Protein AF-A0A955F010-F1 (afdb_monomer_lite)

pLDDT: mean 80.24, std 11.76, range [42.44, 91.44]

Radius of gyration: 20.19 Å; chains: 1; bounding box: 44×27×57 Å

Structure (mmCIF, N/CA/C/O backbone):
data_AF-A0A955F010-F1
#
_entry.id   AF-A0A955F010-F1
#
loop_
_atom_site.group_PDB
_atom_site.id
_atom_site.type_symbol
_atom_site.label_atom_id
_atom_site.label_alt_id
_atom_site.label_comp_id
_atom_site.label_asym_id
_atom_site.label_entity_id
_atom_site.label_seq_id
_atom_site.pdbx_PDB_ins_code
_atom_site.Cartn_x
_atom_site.Cartn_y
_atom_site.Cartn_z
_atom_site.occupancy
_atom_site.B_iso_or_equiv
_atom_site.auth_seq_id
_atom_site.auth_comp_id
_atom_site.auth_asym_id
_atom_site.auth_atom_id
_atom_site.pdbx_PDB_model_num
ATOM 1 N N . MET A 1 1 ? -8.161 6.273 -12.788 1.00 47.78 1 MET A N 1
ATOM 2 C CA . MET A 1 1 ? -8.039 7.394 -13.752 1.00 47.78 1 MET A CA 1
ATOM 3 C C . MET A 1 1 ? -6.640 7.453 -14.370 1.00 47.78 1 MET A C 1
ATOM 5 O O . MET A 1 1 ? -6.545 7.450 -15.587 1.00 47.78 1 MET A O 1
ATOM 9 N N . VAL A 1 2 ? -5.574 7.370 -13.563 1.00 45.91 2 VAL A N 1
ATOM 10 C CA . VAL A 1 2 ? -4.157 7.366 -14.001 1.00 45.91 2 VAL A CA 1
ATOM 11 C C . VAL A 1 2 ? -3.827 6.274 -15.036 1.00 45.91 2 VAL A C 1
ATOM 13 O O . VAL A 1 2 ? -3.227 6.572 -16.065 1.00 45.91 2 VAL A O 1
ATOM 16 N N . LEU A 1 3 ? -4.318 5.042 -14.841 1.00 42.44 3 LEU A N 1
ATOM 17 C CA . LEU A 1 3 ? -4.087 3.927 -15.774 1.00 42.44 3 LEU A CA 1
ATOM 18 C C . LEU A 1 3 ? -4.651 4.175 -17.188 1.00 42.44 3 LEU A C 1
ATOM 20 O O . LEU A 1 3 ? -4.073 3.727 -18.172 1.00 42.44 3 LEU A O 1
ATOM 24 N N . LYS A 1 4 ? -5.775 4.903 -17.303 1.00 44.50 4 LYS A N 1
ATOM 25 C CA . LYS A 1 4 ? -6.414 5.206 -18.598 1.00 44.50 4 LYS A CA 1
ATOM 26 C C . LYS A 1 4 ? -5.638 6.267 -19.383 1.00 44.50 4 LYS A C 1
ATOM 28 O O . LYS A 1 4 ? -5.532 6.134 -20.597 1.00 44.50 4 LYS A O 1
ATOM 33 N N . CYS A 1 5 ? -5.074 7.269 -18.702 1.00 51.28 5 CYS A N 1
ATOM 34 C CA . CYS A 1 5 ? -4.210 8.268 -19.337 1.00 51.28 5 CYS A CA 1
ATOM 35 C C . CYS A 1 5 ? -2.897 7.640 -19.821 1.00 51.28 5 CYS A C 1
ATOM 37 O O . CYS A 1 5 ? -2.529 7.831 -20.971 1.00 51.28 5 CYS A O 1
ATOM 39 N N . LEU A 1 6 ? -2.263 6.785 -19.008 1.00 54.47 6 LEU A N 1
ATOM 40 C CA . LEU A 1 6 ? -1.047 6.061 -19.405 1.00 54.47 6 LEU A CA 1
ATOM 41 C C . LEU A 1 6 ? -1.266 5.133 -20.611 1.00 54.47 6 LEU A C 1
ATOM 43 O O . LEU A 1 6 ? -0.411 5.049 -21.487 1.00 54.47 6 LEU A O 1
ATOM 47 N N . LEU A 1 7 ? -2.421 4.464 -20.693 1.00 55.44 7 LEU A N 1
ATOM 48 C CA . LEU A 1 7 ? -2.789 3.633 -21.846 1.00 55.44 7 LEU A CA 1
ATOM 49 C C . LEU A 1 7 ? -3.065 4.453 -23.114 1.00 55.44 7 LEU A C 1
ATOM 51 O O . LEU A 1 7 ? -2.785 3.980 -24.217 1.00 55.44 7 LEU A O 1
ATOM 55 N N . ALA A 1 8 ? -3.618 5.659 -22.973 1.00 60.34 8 ALA A N 1
ATOM 56 C CA . ALA A 1 8 ? -3.801 6.583 -24.088 1.00 60.34 8 ALA A CA 1
ATOM 57 C C . ALA A 1 8 ? -2.445 7.113 -24.589 1.00 60.34 8 ALA A C 1
ATOM 59 O O . ALA A 1 8 ? -2.168 7.040 -25.787 1.00 60.34 8 ALA A O 1
ATOM 60 N N . ASP A 1 9 ? -1.563 7.512 -23.671 1.00 59.94 9 ASP A N 1
ATOM 61 C CA . ASP A 1 9 ? -0.212 7.984 -23.982 1.00 59.94 9 ASP A CA 1
ATOM 62 C C . ASP A 1 9 ? 0.652 6.880 -24.605 1.00 59.94 9 ASP A C 1
ATOM 64 O O . ASP A 1 9 ? 1.376 7.130 -25.564 1.00 59.94 9 ASP A O 1
ATOM 68 N N . ALA A 1 10 ? 0.537 5.631 -24.143 1.00 62.19 10 ALA A N 1
ATOM 69 C CA . ALA A 1 10 ? 1.243 4.494 -24.734 1.00 62.19 10 ALA A CA 1
ATOM 70 C C . ALA A 1 10 ? 0.780 4.193 -26.169 1.00 62.19 10 ALA A C 1
ATOM 72 O O . ALA A 1 10 ? 1.592 3.824 -27.017 1.00 62.19 10 ALA A O 1
ATOM 73 N N . LYS A 1 11 ? -0.510 4.379 -26.479 1.00 63.25 11 LYS A N 1
ATOM 74 C CA . LYS A 1 11 ? -1.022 4.240 -27.853 1.00 63.25 11 LYS A CA 1
ATOM 75 C C . LYS A 1 11 ? -0.540 5.363 -28.772 1.00 63.25 11 LYS A C 1
ATOM 77 O O . LYS A 1 11 ? -0.356 5.122 -29.960 1.00 63.25 11 LYS A O 1
ATOM 82 N N . GLN A 1 12 ? -0.338 6.563 -28.232 1.00 66.62 12 GLN A N 1
ATOM 83 C CA . GLN A 1 12 ? 0.034 7.750 -29.001 1.00 66.62 12 GLN A CA 1
ATOM 84 C C . GLN A 1 12 ? 1.557 7.918 -29.158 1.00 66.62 12 GLN A C 1
ATOM 86 O O . GLN A 1 12 ? 2.022 8.333 -30.215 1.00 66.62 12 GLN A O 1
ATOM 91 N N . PHE A 1 13 ? 2.337 7.545 -28.141 1.00 67.69 13 PHE A N 1
ATOM 92 C CA . PHE A 1 13 ? 3.786 7.771 -28.052 1.00 67.69 13 PHE A CA 1
ATOM 93 C C . PHE A 1 13 ? 4.597 6.486 -27.844 1.00 67.69 13 PHE A C 1
ATOM 95 O O . PHE A 1 13 ? 5.807 6.543 -27.643 1.00 67.69 13 PHE A O 1
ATOM 102 N N . GLY A 1 14 ? 3.975 5.307 -27.933 1.00 63.72 14 GLY A N 1
ATOM 103 C CA . GLY A 1 14 ? 4.614 4.017 -27.653 1.00 63.72 14 GLY A CA 1
ATOM 104 C C . GLY A 1 14 ? 5.827 3.670 -28.523 1.00 63.72 14 GLY A C 1
ATOM 105 O O . GLY A 1 14 ? 6.566 2.757 -28.171 1.00 63.72 14 GLY A O 1
ATOM 106 N N . ASN A 1 15 ? 6.078 4.392 -29.622 1.00 72.19 15 ASN A N 1
ATOM 107 C CA . ASN A 1 15 ? 7.291 4.268 -30.442 1.00 72.19 15 ASN A CA 1
ATOM 108 C C . ASN A 1 15 ? 8.294 5.419 -30.258 1.00 72.19 15 ASN A C 1
ATOM 110 O O . ASN A 1 15 ? 9.400 5.335 -30.788 1.00 72.19 15 ASN A O 1
ATOM 114 N N . ASP A 1 16 ? 7.955 6.451 -29.486 1.00 81.38 16 ASP A N 1
ATOM 115 C CA . ASP A 1 16 ? 8.851 7.564 -29.189 1.00 81.38 16 ASP A CA 1
ATOM 116 C C . ASP A 1 16 ? 9.910 7.136 -28.158 1.00 81.38 16 ASP A C 1
ATOM 118 O O . ASP A 1 16 ? 9.620 6.768 -27.014 1.00 81.38 16 ASP A O 1
ATOM 122 N N . THR A 1 17 ? 11.176 7.189 -28.566 1.00 78.56 17 THR A N 1
ATOM 123 C CA . THR A 1 17 ? 12.333 6.845 -27.733 1.00 78.56 17 THR A CA 1
ATOM 124 C C . THR A 1 17 ? 12.432 7.715 -26.476 1.00 78.56 17 THR A C 1
ATOM 126 O O . THR A 1 17 ? 12.849 7.220 -25.427 1.00 78.56 17 THR A O 1
ATOM 129 N N . ARG A 1 18 ? 12.025 8.991 -26.539 1.00 81.19 18 ARG A N 1
ATOM 130 C CA . ARG A 1 18 ? 12.021 9.900 -25.381 1.00 81.19 18 ARG A CA 1
ATOM 131 C C . ARG A 1 18 ? 10.964 9.485 -24.368 1.00 81.19 18 ARG A C 1
ATOM 133 O O . ARG A 1 18 ? 11.250 9.450 -23.173 1.00 81.19 18 ARG A O 1
ATOM 140 N N . TRP A 1 19 ? 9.781 9.109 -24.848 1.00 78.75 19 TRP A N 1
ATOM 141 C CA . TRP A 1 19 ? 8.700 8.612 -24.001 1.00 78.75 19 TRP A CA 1
ATOM 142 C C . TRP A 1 19 ? 9.100 7.307 -23.296 1.00 78.75 19 TRP A C 1
ATOM 144 O O . TRP A 1 19 ? 9.010 7.218 -22.072 1.00 78.75 19 TRP A O 1
ATOM 154 N N . LYS A 1 20 ? 9.676 6.337 -24.024 1.00 77.50 20 LYS A N 1
ATOM 155 C CA . LYS A 1 20 ? 10.194 5.087 -23.426 1.00 77.50 20 LYS A CA 1
ATOM 156 C C . LYS A 1 20 ? 11.269 5.344 -22.366 1.00 77.50 20 LYS A C 1
ATOM 158 O O . LYS A 1 20 ? 11.276 4.693 -21.321 1.00 77.50 20 LYS A O 1
ATOM 163 N N . ALA A 1 21 ? 12.177 6.289 -22.620 1.00 79.56 21 ALA A N 1
ATOM 164 C CA . ALA A 1 21 ? 13.215 6.663 -21.664 1.00 79.56 21 ALA A CA 1
ATOM 165 C C . ALA A 1 21 ? 12.626 7.299 -20.393 1.00 79.56 21 ALA A C 1
ATOM 167 O O . ALA A 1 21 ? 13.053 6.954 -19.291 1.00 79.56 21 ALA A O 1
ATOM 168 N N . ALA A 1 22 ? 11.620 8.167 -20.534 1.00 82.06 22 ALA A N 1
ATOM 169 C CA . ALA A 1 22 ? 10.925 8.787 -19.409 1.00 82.06 22 ALA A CA 1
ATOM 170 C C . ALA A 1 22 ? 10.181 7.753 -18.547 1.00 82.06 22 ALA A C 1
ATOM 172 O O . ALA A 1 22 ? 10.338 7.754 -17.325 1.00 82.06 22 ALA A O 1
ATOM 173 N N . VAL A 1 23 ? 9.446 6.823 -19.170 1.00 80.31 23 VAL A N 1
ATOM 174 C CA . VAL A 1 23 ? 8.760 5.722 -18.466 1.00 80.31 23 VAL A CA 1
ATOM 175 C C . VAL A 1 23 ? 9.765 4.861 -17.704 1.00 80.31 23 VAL A C 1
ATOM 177 O O . VAL A 1 23 ? 9.588 4.601 -16.516 1.00 80.31 23 VAL A O 1
ATOM 180 N N . LYS A 1 24 ? 10.879 4.484 -18.342 1.00 81.75 24 LYS A N 1
ATOM 181 C CA . LYS A 1 24 ? 11.936 3.701 -17.691 1.00 81.75 24 LYS A CA 1
ATOM 182 C C . LYS A 1 24 ? 12.564 4.443 -16.508 1.00 81.75 24 LYS A C 1
ATOM 184 O O . LYS A 1 24 ? 12.791 3.834 -15.467 1.00 81.75 24 LYS A O 1
ATOM 189 N N . ALA A 1 25 ? 12.841 5.740 -16.647 1.00 82.94 25 ALA A N 1
ATOM 190 C CA . ALA A 1 25 ? 13.381 6.554 -15.560 1.00 82.94 25 ALA A CA 1
ATOM 191 C C . ALA A 1 25 ? 12.403 6.633 -14.379 1.00 82.94 25 ALA A C 1
ATOM 193 O O . ALA A 1 25 ? 12.812 6.483 -13.228 1.00 82.94 25 ALA A O 1
ATOM 194 N N . ARG A 1 26 ? 11.104 6.793 -14.664 1.00 84.06 26 ARG A N 1
ATOM 195 C CA . ARG A 1 26 ? 1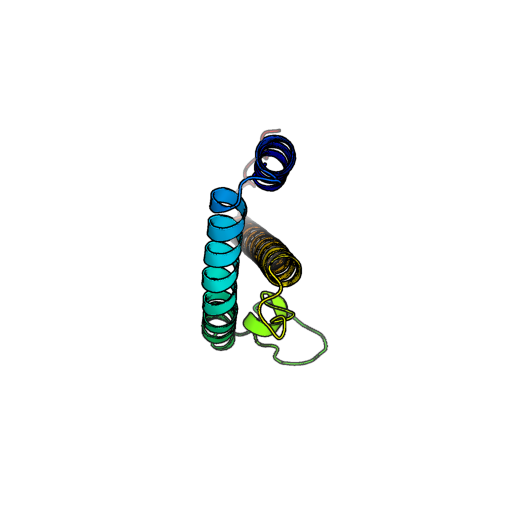0.062 6.812 -13.637 1.00 84.06 26 ARG A CA 1
ATOM 196 C C . ARG A 1 26 ? 9.942 5.470 -12.924 1.00 84.06 26 ARG A C 1
ATOM 198 O O . ARG A 1 26 ? 9.893 5.454 -11.699 1.00 84.06 26 ARG A O 1
ATOM 205 N N . ALA A 1 27 ? 9.958 4.366 -13.664 1.00 82.69 27 ALA A N 1
ATOM 206 C CA . ALA A 1 27 ? 9.946 3.036 -13.075 1.00 82.69 27 ALA A CA 1
ATOM 207 C C . ALA A 1 27 ? 11.173 2.795 -12.184 1.00 82.69 27 ALA A C 1
ATOM 209 O O . ALA A 1 27 ? 11.032 2.280 -11.086 1.00 82.69 27 ALA A O 1
ATOM 210 N N . VAL A 1 28 ? 12.371 3.227 -12.591 1.00 84.62 28 VAL A N 1
ATOM 211 C CA . VAL A 1 28 ? 13.564 3.130 -11.730 1.00 84.62 28 VAL A CA 1
ATOM 212 C C . VAL A 1 28 ? 13.397 3.939 -10.441 1.00 84.62 28 VAL A C 1
ATOM 214 O O . VAL A 1 28 ? 13.733 3.433 -9.376 1.00 84.62 28 VAL A O 1
ATOM 217 N N . ALA A 1 29 ? 12.862 5.162 -10.517 1.00 85.94 29 ALA A N 1
ATOM 218 C CA . ALA A 1 29 ? 12.603 5.975 -9.328 1.00 85.94 29 ALA A CA 1
ATOM 219 C C . ALA A 1 29 ? 11.632 5.271 -8.362 1.00 85.94 29 ALA A C 1
ATOM 221 O O . ALA A 1 29 ? 11.965 5.081 -7.198 1.00 85.94 29 ALA A O 1
ATOM 222 N N . ILE A 1 30 ? 10.497 4.778 -8.870 1.00 85.94 30 ILE A N 1
ATOM 223 C CA . ILE A 1 30 ? 9.508 4.028 -8.076 1.00 85.94 30 ILE A CA 1
ATOM 224 C C . ILE A 1 30 ? 10.127 2.755 -7.480 1.00 85.94 30 ILE A C 1
ATOM 226 O O . ILE A 1 30 ? 9.923 2.452 -6.308 1.00 85.94 30 ILE A O 1
ATOM 230 N N . GLY A 1 31 ? 10.923 2.022 -8.262 1.00 84.44 31 GLY A N 1
ATOM 231 C CA . GLY A 1 31 ? 11.607 0.813 -7.803 1.00 84.44 31 GLY A CA 1
ATOM 232 C C . GLY A 1 31 ? 12.591 1.070 -6.657 1.00 84.44 31 GLY A C 1
ATOM 233 O O . GLY A 1 31 ? 12.798 0.186 -5.833 1.00 84.44 31 GLY A O 1
ATOM 234 N N . ASN A 1 32 ? 13.153 2.279 -6.568 1.00 86.81 32 ASN A N 1
ATOM 235 C CA . ASN A 1 32 ? 14.008 2.694 -5.455 1.00 86.81 32 ASN A CA 1
ATOM 236 C C . ASN A 1 32 ? 13.207 3.176 -4.231 1.00 86.81 32 ASN A C 1
ATOM 238 O O . ASN A 1 32 ? 13.713 3.103 -3.113 1.00 86.81 32 ASN A O 1
ATOM 242 N N . GLU A 1 33 ? 11.985 3.675 -4.432 1.00 89.31 33 GLU A N 1
ATOM 243 C CA . GLU A 1 33 ? 11.098 4.171 -3.369 1.00 89.31 33 GLU A CA 1
ATOM 244 C C . GLU A 1 33 ? 10.322 3.038 -2.673 1.00 89.31 33 GLU A C 1
ATOM 246 O O . GLU A 1 33 ? 10.108 3.097 -1.464 1.00 89.31 33 GLU A O 1
ATOM 251 N N . LEU A 1 34 ? 9.942 1.978 -3.398 1.00 88.12 34 LEU A N 1
ATOM 252 C CA . LEU A 1 34 ? 9.184 0.844 -2.844 1.00 88.12 34 LEU A CA 1
ATOM 253 C C . LEU A 1 34 ? 9.856 0.170 -1.627 1.00 88.12 34 LEU A C 1
ATOM 255 O O . LEU A 1 34 ? 9.157 -0.060 -0.637 1.00 88.12 34 LEU A O 1
ATOM 259 N N . PRO A 1 35 ? 11.175 -0.123 -1.635 1.00 89.94 35 PRO A N 1
ATOM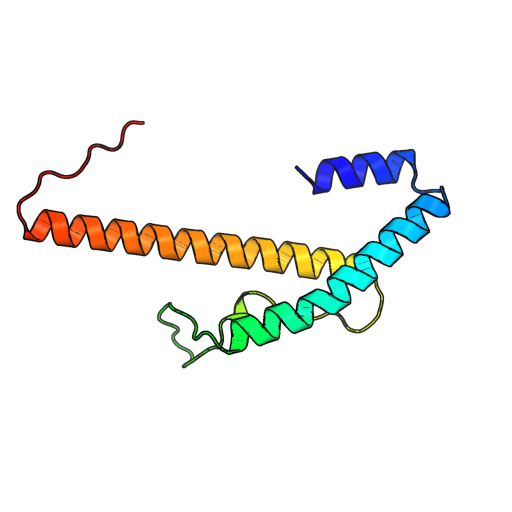 260 C CA . PRO A 1 35 ? 11.863 -0.646 -0.455 1.00 89.94 35 PRO A CA 1
ATOM 261 C C . PRO A 1 35 ? 11.825 0.323 0.729 1.00 89.94 35 PRO A C 1
ATOM 263 O O . PRO A 1 35 ? 11.552 -0.093 1.848 1.00 89.94 35 PRO A O 1
ATOM 266 N N . GLN A 1 36 ? 12.018 1.623 0.480 1.00 90.00 36 GLN A N 1
ATOM 267 C CA . GLN A 1 36 ? 12.007 2.644 1.533 1.00 90.00 36 GLN A CA 1
ATOM 268 C C . GLN A 1 36 ? 10.630 2.740 2.196 1.00 90.00 36 GLN A C 1
ATOM 270 O O . GLN A 1 36 ? 10.532 2.791 3.420 1.00 90.00 36 GLN A O 1
ATO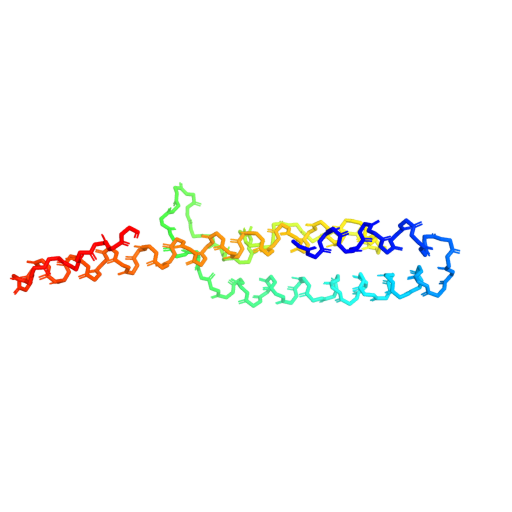M 275 N N . LEU A 1 37 ? 9.561 2.705 1.393 1.00 88.31 37 LEU A N 1
ATOM 276 C CA . LEU A 1 37 ? 8.191 2.650 1.895 1.00 88.31 37 LEU A CA 1
ATOM 277 C C . LEU A 1 37 ? 7.951 1.379 2.721 1.00 88.31 37 LEU A C 1
ATOM 279 O O . LEU A 1 37 ? 7.336 1.442 3.784 1.00 88.31 37 LEU A O 1
ATOM 283 N N . GLN A 1 38 ? 8.429 0.223 2.249 1.00 91.06 38 GLN A N 1
ATOM 284 C CA . GLN A 1 38 ? 8.298 -1.031 2.989 1.00 91.06 38 GLN A CA 1
ATOM 285 C C . GLN A 1 38 ? 9.002 -0.953 4.351 1.00 91.06 38 GLN A C 1
ATOM 287 O O . GLN A 1 38 ? 8.413 -1.368 5.348 1.00 91.06 38 GLN A O 1
ATOM 292 N N . ASP A 1 39 ? 10.213 -0.398 4.403 1.00 90.50 39 ASP A N 1
ATOM 293 C CA . ASP A 1 39 ? 10.994 -0.249 5.633 1.00 90.50 39 ASP A CA 1
ATOM 294 C C . ASP A 1 39 ? 10.320 0.697 6.632 1.00 90.50 39 ASP A C 1
ATOM 296 O O . ASP A 1 39 ? 10.112 0.314 7.782 1.00 90.50 39 ASP A O 1
ATOM 300 N N . GLN A 1 40 ? 9.863 1.871 6.182 1.00 89.06 40 GLN A N 1
ATOM 301 C CA . GLN A 1 40 ? 9.107 2.813 7.021 1.00 89.06 40 GLN A CA 1
ATOM 302 C C . GLN A 1 40 ? 7.854 2.165 7.625 1.00 89.06 40 GLN A C 1
ATOM 304 O O . GLN A 1 40 ? 7.537 2.341 8.800 1.00 89.06 40 GLN A O 1
ATOM 309 N N . LEU A 1 41 ? 7.132 1.373 6.830 1.00 88.88 41 LEU A N 1
ATOM 310 C CA . LEU A 1 41 ? 5.939 0.673 7.296 1.00 88.88 41 LEU A CA 1
ATOM 311 C C . LEU A 1 41 ? 6.266 -0.561 8.146 1.00 88.88 41 LEU A C 1
ATOM 313 O O . LEU A 1 41 ? 5.391 -1.051 8.859 1.00 88.88 41 LEU A O 1
ATOM 317 N N . ASN A 1 42 ? 7.486 -1.097 8.095 1.00 90.31 42 ASN A N 1
ATOM 318 C CA . ASN A 1 42 ? 7.873 -2.230 8.933 1.00 90.31 42 ASN A CA 1
ATOM 319 C C . ASN A 1 42 ? 8.043 -1.837 10.408 1.00 90.3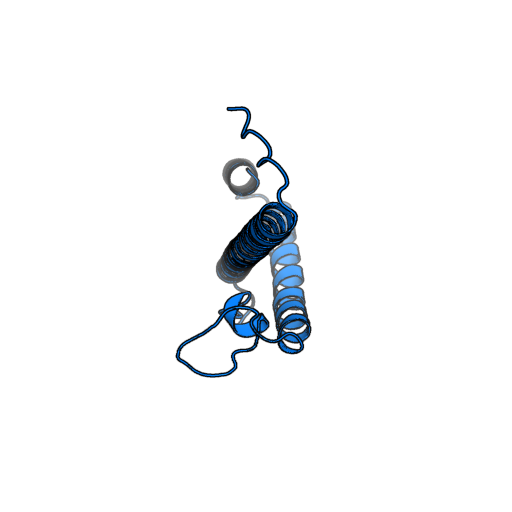1 42 ASN A C 1
ATOM 321 O O . ASN A 1 42 ? 7.876 -2.689 11.280 1.00 90.31 42 ASN A O 1
ATOM 325 N N . GLU A 1 43 ? 8.293 -0.558 10.687 1.00 86.62 43 GLU A N 1
ATOM 326 C CA . GLU A 1 43 ? 8.309 0.001 12.045 1.00 86.62 43 GLU A CA 1
ATOM 327 C C . GLU A 1 43 ? 6.905 0.067 12.669 1.00 86.62 43 GLU A C 1
ATOM 329 O O . GLU A 1 43 ? 6.756 0.158 13.888 1.00 86.62 43 GLU A O 1
ATOM 334 N N . SER A 1 44 ? 5.857 -0.020 11.843 1.00 86.25 44 SER A N 1
ATOM 335 C CA . SER A 1 44 ? 4.466 0.015 12.285 1.00 86.25 44 SER A CA 1
ATOM 336 C C . SER A 1 44 ? 3.875 -1.398 12.368 1.00 86.25 44 SER A C 1
ATOM 338 O O . SER A 1 44 ? 3.836 -2.122 11.363 1.00 86.25 44 SER A O 1
ATOM 340 N N . PRO A 1 45 ? 3.354 -1.823 13.535 1.00 86.44 45 PRO A N 1
ATOM 341 C CA . PRO A 1 45 ? 2.656 -3.094 13.636 1.00 86.44 45 PRO A CA 1
ATOM 342 C C . PRO A 1 45 ? 1.342 -3.042 12.855 1.00 86.44 45 PRO A C 1
ATOM 344 O O . PRO A 1 45 ? 0.690 -2.003 12.733 1.00 86.44 45 PRO A O 1
ATOM 347 N N . TRP A 1 46 ? 0.916 -4.191 12.344 1.00 86.31 46 TRP A N 1
ATOM 348 C CA . TRP A 1 46 ? -0.384 -4.306 11.706 1.00 86.31 46 TRP A CA 1
ATOM 349 C C . TRP A 1 46 ? -1.517 -4.045 12.722 1.00 86.31 46 TRP A C 1
ATOM 351 O O . TRP A 1 46 ? -1.600 -4.747 13.732 1.00 86.31 46 TRP A O 1
ATOM 361 N N . PRO A 1 47 ? -2.415 -3.072 12.473 1.00 81.44 47 PRO A N 1
ATOM 362 C CA . PRO A 1 47 ? -3.348 -2.565 13.484 1.00 81.44 47 PRO A CA 1
ATOM 363 C C . PRO A 1 47 ? -4.600 -3.434 13.659 1.00 81.44 47 PRO A C 1
ATOM 365 O O . PRO A 1 47 ? -5.474 -3.114 14.463 1.00 81.44 47 PRO A O 1
ATOM 368 N N . PHE A 1 48 ? -4.729 -4.522 12.895 1.00 84.31 48 PHE A N 1
ATOM 369 C CA . PHE A 1 48 ? -5.890 -5.405 12.952 1.00 84.31 48 PHE A CA 1
ATOM 370 C C . PHE A 1 48 ? -5.510 -6.756 13.545 1.00 84.31 48 PHE A C 1
ATOM 372 O O . PHE A 1 48 ? -4.424 -7.272 13.292 1.00 84.31 48 PHE A O 1
ATOM 379 N N . ALA A 1 49 ? -6.435 -7.372 14.282 1.00 79.44 49 ALA A N 1
ATOM 380 C CA . ALA A 1 49 ? -6.249 -8.738 14.753 1.00 79.44 49 ALA A CA 1
ATOM 381 C C . ALA A 1 49 ? -5.969 -9.663 13.558 1.00 79.44 49 ALA A C 1
ATOM 383 O O . ALA A 1 49 ? -6.738 -9.705 12.594 1.00 79.44 49 ALA A O 1
ATOM 384 N N . THR A 1 50 ? -4.857 -10.394 13.610 1.00 69.25 50 THR A N 1
ATOM 385 C CA . THR A 1 50 ? -4.556 -11.445 12.634 1.00 69.25 50 THR A CA 1
ATOM 386 C C . THR A 1 50 ? -4.338 -12.751 13.374 1.00 69.25 50 THR A C 1
ATOM 388 O O . THR A 1 50 ? -3.667 -12.780 14.401 1.00 69.25 50 THR A O 1
ATOM 391 N N . GLY A 1 51 ? -4.899 -13.844 12.854 1.00 65.56 51 GLY A N 1
ATOM 392 C CA . GLY A 1 51 ? -4.757 -15.181 13.443 1.00 65.56 51 GLY A CA 1
ATOM 393 C C . GLY A 1 51 ? -3.358 -15.795 13.300 1.00 65.56 51 GLY A C 1
ATOM 394 O O . GLY A 1 51 ? -3.195 -16.981 13.550 1.00 65.56 51 GLY A O 1
ATOM 395 N N . HIS A 1 52 ? -2.357 -15.020 12.870 1.00 64.12 52 HIS A N 1
ATOM 396 C CA . HIS A 1 52 ? -1.025 -15.511 12.498 1.00 64.12 52 HIS A CA 1
ATOM 397 C C . HIS A 1 52 ? 0.121 -14.784 13.230 1.00 64.12 52 HIS A C 1
ATOM 399 O O . HIS A 1 52 ? 1.259 -14.825 12.773 1.00 64.12 52 HIS A O 1
ATOM 405 N N . GLY A 1 53 ? -0.162 -14.132 14.364 1.00 68.62 53 GLY A N 1
ATOM 406 C CA . GLY A 1 53 ? 0.843 -13.421 15.165 1.00 68.62 53 GLY A CA 1
ATOM 407 C C . GLY A 1 53 ? 1.125 -11.986 14.689 1.00 68.62 53 GLY A C 1
A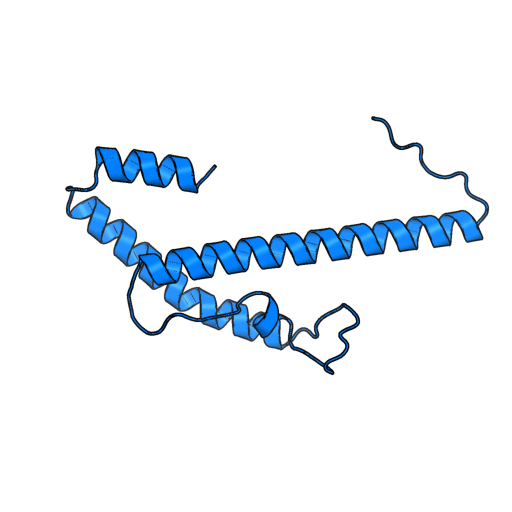TOM 408 O O . GLY A 1 53 ? 0.418 -11.470 13.822 1.00 68.62 53 GLY A O 1
ATOM 409 N N . PRO A 1 54 ? 2.119 -11.297 15.282 1.00 73.31 54 PRO A N 1
ATOM 410 C CA . PRO A 1 54 ? 2.455 -9.926 14.913 1.00 73.31 54 PRO A CA 1
ATOM 411 C C . PRO A 1 54 ? 3.042 -9.880 13.496 1.00 73.31 54 PRO A C 1
ATOM 413 O O . PRO A 1 54 ? 4.075 -10.483 13.211 1.00 73.31 54 PRO A O 1
ATOM 416 N N . VAL A 1 55 ? 2.377 -9.148 12.602 1.00 85.06 55 VAL A N 1
ATOM 417 C CA . VAL A 1 55 ? 2.839 -8.899 11.231 1.00 85.06 55 VAL A CA 1
ATOM 418 C C . VAL A 1 55 ? 3.139 -7.412 11.085 1.00 85.06 55 VAL A C 1
ATOM 420 O O . VAL A 1 55 ? 2.369 -6.579 11.556 1.00 85.06 55 VAL A O 1
ATOM 423 N N . ALA A 1 56 ? 4.251 -7.076 10.439 1.00 88.00 56 ALA A N 1
ATOM 424 C CA . ALA A 1 56 ? 4.608 -5.693 10.145 1.00 88.00 56 ALA A CA 1
ATOM 425 C C . ALA A 1 56 ? 3.745 -5.133 8.999 1.00 88.00 56 ALA A C 1
ATOM 427 O O . ALA A 1 56 ? 3.409 -5.863 8.059 1.00 88.00 56 ALA A O 1
ATOM 428 N N . MET A 1 57 ? 3.386 -3.848 9.054 1.00 88.19 57 MET A N 1
ATOM 429 C CA . MET A 1 57 ? 2.519 -3.228 8.047 1.00 88.19 57 MET A CA 1
ATOM 430 C C . MET A 1 57 ? 3.170 -3.218 6.659 1.00 88.19 57 MET A C 1
ATOM 432 O O . MET A 1 57 ? 2.485 -3.483 5.669 1.00 88.19 57 MET A O 1
ATOM 436 N N . GLY A 1 58 ? 4.492 -3.033 6.586 1.00 86.56 58 GLY A N 1
ATOM 437 C CA . GLY A 1 58 ? 5.244 -3.054 5.328 1.00 86.56 58 GLY A CA 1
ATOM 438 C C . GLY A 1 58 ? 5.044 -4.339 4.529 1.00 86.56 58 GLY A C 1
ATOM 439 O O . GLY A 1 58 ? 4.806 -4.274 3.329 1.00 86.56 58 GLY A O 1
ATOM 440 N N . ARG A 1 59 ? 4.982 -5.501 5.192 1.00 85.69 59 ARG A N 1
ATOM 441 C CA . ARG A 1 59 ? 4.726 -6.805 4.542 1.00 85.69 59 ARG A CA 1
ATOM 442 C C . ARG A 1 59 ? 3.296 -7.000 4.033 1.00 85.69 59 ARG A C 1
ATOM 444 O O . ARG A 1 59 ? 3.030 -7.955 3.309 1.00 85.69 59 ARG A O 1
ATOM 451 N N . ARG A 1 60 ? 2.354 -6.157 4.459 1.00 87.75 60 ARG A N 1
ATOM 452 C CA . ARG A 1 60 ? 0.945 -6.208 4.036 1.00 87.75 60 ARG A CA 1
ATOM 453 C C . ARG A 1 60 ? 0.620 -5.162 2.980 1.00 87.75 60 ARG A C 1
ATOM 455 O O . ARG A 1 60 ? -0.258 -5.410 2.163 1.00 87.75 60 ARG A O 1
ATOM 462 N N . VAL A 1 61 ? 1.298 -4.017 3.027 1.00 88.81 61 VAL A N 1
ATOM 463 C CA . VAL A 1 61 ? 1.122 -2.927 2.065 1.00 88.81 61 VAL A CA 1
ATOM 464 C C . VAL A 1 61 ? 2.026 -3.141 0.856 1.00 88.81 61 VAL A C 1
ATOM 466 O O . VAL A 1 61 ? 1.533 -3.174 -0.259 1.00 88.81 61 VAL A O 1
ATOM 469 N N . VAL A 1 62 ? 3.322 -3.378 1.054 1.00 89.88 62 VAL A N 1
ATOM 470 C CA . VAL A 1 62 ? 4.270 -3.674 -0.029 1.00 89.88 62 VAL A CA 1
ATOM 471 C C . VAL A 1 62 ? 4.573 -5.172 -0.003 1.00 89.88 62 VAL A C 1
ATOM 473 O O . VAL A 1 62 ? 5.491 -5.623 0.679 1.00 89.88 62 VAL A O 1
ATOM 476 N N . VAL A 1 63 ? 3.759 -5.969 -0.699 1.00 84.62 63 VAL A N 1
ATOM 477 C CA . VAL A 1 63 ? 3.810 -7.444 -0.613 1.00 84.62 63 VAL A CA 1
ATOM 478 C C . VAL A 1 63 ? 5.044 -8.021 -1.306 1.00 84.62 63 VAL A C 1
ATOM 480 O O . VAL A 1 63 ? 5.674 -8.943 -0.787 1.00 84.62 63 VAL A O 1
ATOM 483 N N . ALA A 1 64 ? 5.401 -7.476 -2.467 1.00 85.69 64 ALA A N 1
ATOM 484 C CA . ALA A 1 64 ? 6.537 -7.930 -3.252 1.00 85.69 64 ALA A CA 1
ATOM 485 C C . ALA A 1 64 ? 7.326 -6.736 -3.785 1.00 85.69 64 ALA A C 1
ATOM 487 O O . ALA A 1 64 ? 6.757 -5.785 -4.318 1.00 85.69 64 ALA A O 1
ATOM 488 N N . ILE A 1 65 ? 8.651 -6.817 -3.668 1.00 86.44 65 ILE A N 1
ATOM 489 C CA . ILE A 1 65 ? 9.575 -5.896 -4.324 1.00 86.44 65 ILE A CA 1
ATOM 490 C C . ILE A 1 65 ? 10.145 -6.649 -5.530 1.00 86.44 65 ILE A C 1
ATOM 492 O O . ILE A 1 65 ? 10.853 -7.642 -5.340 1.00 86.44 65 ILE A O 1
ATOM 496 N N . PRO A 1 66 ? 9.815 -6.246 -6.766 1.00 86.62 66 PRO A N 1
ATOM 497 C CA . PRO A 1 66 ? 10.274 -6.953 -7.952 1.00 86.62 66 PRO A CA 1
ATOM 498 C C . PRO A 1 66 ? 11.800 -6.891 -8.073 1.00 86.62 66 PRO A C 1
ATOM 500 O O . PRO A 1 66 ? 12.419 -5.838 -7.924 1.00 86.62 66 PRO A O 1
ATOM 503 N N . SER A 1 67 ? 12.419 -8.038 -8.362 1.00 76.00 67 SER A N 1
ATOM 504 C CA . SER A 1 67 ? 13.859 -8.128 -8.595 1.00 76.00 67 SER A CA 1
ATOM 505 C C . SER A 1 67 ? 14.197 -7.669 -10.014 1.00 76.00 67 SER A C 1
ATOM 507 O O . SER A 1 67 ? 13.793 -8.305 -10.987 1.00 76.00 67 SER A O 1
ATOM 509 N N . GLY A 1 68 ? 14.982 -6.600 -10.138 1.00 74.38 68 GLY A N 1
ATOM 510 C CA . GLY A 1 68 ? 15.455 -6.086 -11.426 1.00 74.38 68 GLY A CA 1
ATOM 511 C C . GLY A 1 68 ? 14.733 -4.819 -11.888 1.00 74.38 68 GLY A C 1
ATOM 512 O O . GLY A 1 68 ? 13.900 -4.256 -11.189 1.00 74.38 68 GLY A O 1
ATOM 513 N N . ARG A 1 69 ? 15.100 -4.324 -13.076 1.00 74.81 69 ARG A N 1
ATOM 514 C CA . ARG A 1 69 ? 14.584 -3.062 -13.643 1.00 74.81 69 ARG A CA 1
ATOM 515 C C . ARG A 1 69 ? 13.492 -3.308 -14.687 1.00 74.81 69 ARG A C 1
ATOM 517 O O . ARG A 1 69 ? 13.549 -2.705 -15.757 1.00 74.81 69 ARG A O 1
ATOM 524 N N . ASP A 1 70 ? 12.563 -4.218 -14.401 1.00 83.12 70 ASP A N 1
ATOM 525 C CA . ASP A 1 70 ? 11.374 -4.441 -15.231 1.00 83.12 70 ASP A CA 1
ATOM 526 C C . ASP A 1 70 ? 10.319 -3.364 -14.910 1.00 83.12 70 ASP A C 1
ATOM 528 O O . ASP A 1 70 ? 9.746 -3.386 -13.815 1.00 83.12 70 ASP A O 1
ATOM 532 N N . PRO A 1 71 ? 10.063 -2.405 -15.823 1.00 80.12 71 PRO A N 1
ATOM 533 C CA . PRO A 1 71 ? 9.127 -1.319 -15.565 1.00 80.12 71 PRO A CA 1
ATOM 534 C C . PRO A 1 71 ? 7.707 -1.801 -15.269 1.00 80.12 71 PRO A C 1
ATOM 536 O O . PRO A 1 71 ? 7.046 -1.230 -14.402 1.00 80.12 71 PRO A O 1
ATOM 539 N N . ASP A 1 72 ? 7.255 -2.868 -15.928 1.00 82.50 72 ASP A N 1
ATOM 540 C CA . ASP A 1 72 ? 5.883 -3.359 -15.795 1.00 82.50 72 ASP A CA 1
ATOM 541 C C . ASP A 1 72 ? 5.673 -4.055 -14.448 1.00 82.50 72 ASP A C 1
ATOM 543 O O . ASP A 1 72 ? 4.621 -3.922 -13.817 1.00 82.50 72 ASP A O 1
ATOM 547 N N . ALA A 1 73 ? 6.676 -4.794 -13.970 1.00 85.62 73 ALA A N 1
ATOM 548 C CA . ALA A 1 73 ? 6.649 -5.377 -12.633 1.00 85.62 73 ALA A CA 1
ATOM 549 C C . ALA A 1 73 ? 6.669 -4.297 -11.540 1.00 85.62 73 ALA A C 1
ATOM 551 O O . ALA A 1 73 ? 5.915 -4.398 -10.574 1.00 85.62 73 ALA A O 1
ATOM 552 N N . ILE A 1 74 ? 7.479 -3.245 -11.707 1.00 86.50 74 ILE A N 1
ATOM 553 C CA . ILE A 1 74 ? 7.554 -2.136 -10.745 1.00 86.50 74 ILE A CA 1
ATOM 554 C C . ILE A 1 74 ? 6.233 -1.365 -10.685 1.00 86.50 74 ILE A C 1
ATOM 556 O O . ILE A 1 74 ? 5.738 -1.085 -9.594 1.00 86.50 74 ILE A O 1
ATOM 560 N N . HIS A 1 75 ? 5.639 -1.051 -11.837 1.00 84.38 75 HIS A N 1
ATOM 561 C CA . HIS A 1 75 ? 4.350 -0.365 -11.877 1.00 84.38 75 HIS A CA 1
ATOM 562 C C . HIS A 1 75 ? 3.241 -1.186 -11.216 1.00 84.38 75 HIS A C 1
ATOM 564 O O . HIS A 1 75 ? 2.503 -0.643 -10.398 1.00 84.38 75 HIS A O 1
ATOM 570 N N . ARG A 1 76 ? 3.168 -2.495 -11.491 1.00 87.19 76 ARG A N 1
ATOM 571 C CA . ARG A 1 76 ? 2.200 -3.378 -10.822 1.00 87.19 76 ARG A CA 1
ATOM 572 C C . ARG A 1 76 ? 2.396 -3.415 -9.309 1.00 87.19 76 ARG A C 1
ATOM 574 O O . ARG A 1 76 ? 1.424 -3.255 -8.581 1.00 87.19 76 ARG A O 1
ATOM 581 N N . ALA A 1 77 ? 3.635 -3.554 -8.838 1.00 87.62 77 ALA A N 1
ATOM 582 C CA . ALA A 1 77 ? 3.929 -3.551 -7.407 1.00 87.62 77 ALA A CA 1
ATOM 583 C C . ALA A 1 77 ? 3.512 -2.231 -6.731 1.00 87.62 77 ALA A C 1
ATOM 585 O O . ALA A 1 77 ? 2.986 -2.242 -5.620 1.00 87.62 77 ALA A O 1
ATOM 586 N N . ALA A 1 78 ? 3.698 -1.095 -7.409 1.00 86.88 78 ALA A N 1
ATOM 587 C CA . ALA A 1 78 ? 3.261 0.206 -6.911 1.00 86.88 78 ALA A CA 1
ATOM 588 C C . ALA A 1 78 ? 1.730 0.345 -6.867 1.00 86.88 78 ALA A C 1
ATOM 590 O O . ALA A 1 78 ? 1.197 0.840 -5.875 1.00 86.88 78 ALA A O 1
ATOM 591 N N . ASP A 1 79 ? 1.022 -0.120 -7.899 1.00 89.25 79 ASP A N 1
ATOM 592 C CA . ASP A 1 79 ? -0.446 -0.103 -7.932 1.00 89.25 79 ASP A CA 1
ATOM 593 C C . ASP A 1 79 ? -1.045 -1.005 -6.843 1.00 89.25 79 ASP A C 1
ATOM 595 O O . ASP A 1 79 ? -1.982 -0.607 -6.146 1.00 89.25 79 ASP A O 1
ATOM 599 N N . GLU A 1 80 ? -0.481 -2.199 -6.650 1.00 91.38 80 GLU A N 1
ATOM 600 C CA . GLU A 1 80 ? -0.872 -3.115 -5.576 1.00 91.38 80 GLU A CA 1
ATOM 601 C C . GLU A 1 80 ? -0.626 -2.495 -4.197 1.00 91.38 80 GLU A C 1
ATOM 603 O O . GLU A 1 8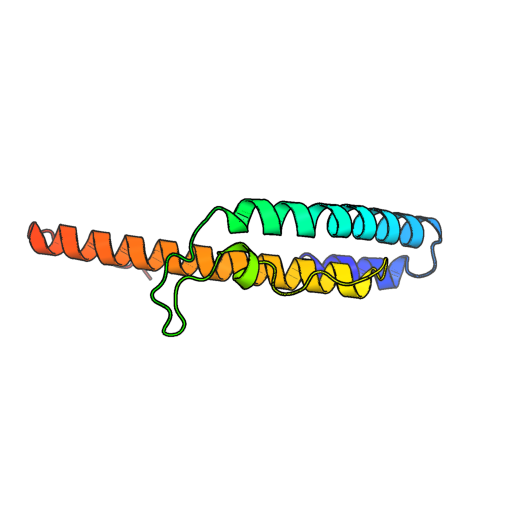0 ? -1.510 -2.541 -3.338 1.00 91.38 80 GLU A O 1
ATOM 608 N N . ALA A 1 81 ? 0.533 -1.856 -4.000 1.00 90.38 81 ALA A N 1
ATOM 609 C CA . ALA A 1 81 ? 0.852 -1.182 -2.749 1.00 90.38 81 ALA A CA 1
ATOM 610 C C . ALA A 1 81 ? -0.101 -0.020 -2.453 1.00 90.38 81 ALA A C 1
ATOM 612 O O . ALA A 1 81 ? -0.577 0.124 -1.324 1.00 90.38 81 ALA A O 1
ATOM 613 N N . LEU A 1 82 ? -0.442 0.775 -3.470 1.00 89.44 82 LEU A N 1
ATOM 614 C CA . LEU A 1 82 ? -1.409 1.859 -3.342 1.00 89.44 82 LEU A CA 1
ATOM 615 C C . LEU A 1 82 ? -2.800 1.326 -2.975 1.00 89.44 82 LEU A C 1
ATOM 617 O O . LEU A 1 82 ? -3.420 1.824 -2.036 1.00 89.44 82 LEU A O 1
ATOM 621 N N . ALA A 1 83 ? -3.275 0.289 -3.669 1.00 88.88 83 ALA A N 1
ATOM 622 C CA . ALA A 1 83 ? -4.564 -0.334 -3.380 1.00 88.88 83 ALA A CA 1
ATOM 623 C C . ALA A 1 83 ? -4.614 -0.911 -1.955 1.00 88.88 83 ALA A C 1
ATOM 625 O O . ALA A 1 83 ? -5.599 -0.717 -1.235 1.00 88.88 83 ALA A O 1
ATOM 626 N N . ALA A 1 84 ? -3.538 -1.573 -1.521 1.00 89.44 84 ALA A N 1
ATOM 627 C CA . ALA A 1 84 ? -3.417 -2.108 -0.171 1.00 89.44 84 ALA A CA 1
ATOM 628 C C . ALA A 1 84 ? -3.442 -0.991 0.885 1.00 89.44 84 ALA A C 1
ATOM 630 O O . ALA A 1 84 ? -4.170 -1.102 1.875 1.00 89.44 84 ALA A O 1
ATOM 631 N N . ALA A 1 85 ? -2.713 0.105 0.654 1.00 88.56 85 ALA A N 1
ATOM 632 C CA . ALA A 1 85 ? -2.707 1.270 1.532 1.00 88.56 85 ALA A CA 1
ATOM 633 C C . ALA A 1 85 ? -4.107 1.893 1.653 1.00 88.56 85 ALA A C 1
ATOM 635 O O . ALA A 1 85 ? -4.596 2.082 2.765 1.00 88.56 85 ALA A O 1
ATOM 636 N N . THR A 1 86 ? -4.799 2.125 0.531 1.00 89.94 86 THR A N 1
ATOM 637 C CA . THR A 1 86 ? -6.177 2.649 0.531 1.00 89.94 86 THR A CA 1
ATOM 638 C C . THR A 1 86 ? -7.126 1.745 1.315 1.00 89.94 86 THR A C 1
ATOM 640 O O . THR A 1 86 ? -7.923 2.226 2.122 1.00 89.94 86 THR A O 1
ATOM 643 N N . HIS A 1 87 ? -7.024 0.427 1.135 1.00 88.88 87 HIS A N 1
ATOM 644 C CA . HIS A 1 87 ? -7.849 -0.522 1.874 1.00 88.88 87 HIS A CA 1
ATOM 645 C C . HIS A 1 87 ? -7.585 -0.470 3.389 1.00 88.88 87 HIS A C 1
ATOM 647 O O . HIS A 1 87 ? -8.529 -0.487 4.182 1.00 88.88 87 HIS A O 1
ATOM 653 N N . VAL A 1 88 ? -6.319 -0.360 3.807 1.00 88.94 88 VAL A N 1
ATOM 654 C CA . VAL A 1 88 ? -5.957 -0.170 5.221 1.00 88.94 88 VAL A CA 1
ATOM 655 C C . VAL A 1 88 ? -6.545 1.132 5.762 1.00 88.94 88 VAL A C 1
ATOM 657 O O . VAL A 1 88 ? -7.192 1.103 6.810 1.00 88.94 88 VAL A O 1
ATOM 660 N N . SER A 1 89 ? -6.394 2.244 5.038 1.00 89.12 89 SER A N 1
ATOM 661 C CA . SER A 1 89 ? -6.939 3.547 5.431 1.00 89.12 89 SER A CA 1
ATOM 662 C C . SER A 1 89 ? -8.453 3.502 5.621 1.00 89.12 89 SER A C 1
ATOM 664 O O . SER A 1 89 ? -8.943 3.925 6.666 1.00 89.12 89 SER A O 1
ATOM 666 N N . HIS A 1 90 ? -9.201 2.922 4.676 1.00 89.50 90 HIS A N 1
ATOM 667 C CA . HIS A 1 90 ? -10.651 2.772 4.815 1.00 89.50 90 HIS A CA 1
ATOM 668 C C . HIS A 1 90 ? -11.020 1.957 6.054 1.00 89.50 90 HIS A C 1
ATOM 670 O O . HIS A 1 90 ? -11.885 2.365 6.824 1.00 89.50 90 HIS A O 1
ATOM 676 N N . ARG A 1 91 ? -10.338 0.836 6.309 1.00 89.38 91 ARG A N 1
ATOM 677 C CA . ARG A 1 91 ? -10.612 0.015 7.498 1.00 89.38 91 ARG A CA 1
ATOM 678 C C . ARG A 1 91 ? -10.340 0.756 8.806 1.00 89.38 91 ARG A C 1
ATOM 680 O O . ARG A 1 91 ? -11.093 0.569 9.760 1.00 89.38 91 ARG A O 1
ATOM 687 N N . ILE A 1 92 ? -9.289 1.576 8.861 1.00 88.19 92 ILE A N 1
ATOM 688 C CA . ILE A 1 92 ? -9.004 2.426 10.026 1.00 88.19 92 ILE A CA 1
ATOM 689 C C . ILE A 1 92 ? -10.140 3.432 10.224 1.00 88.19 92 ILE A C 1
ATOM 691 O O . ILE A 1 92 ? -10.677 3.517 11.326 1.00 88.19 92 ILE A O 1
ATOM 695 N N . LEU A 1 93 ? -10.551 4.135 9.164 1.00 89.31 93 LEU A N 1
ATOM 696 C CA . LEU A 1 93 ? -11.633 5.121 9.227 1.00 89.31 93 LEU A CA 1
ATOM 697 C C . LEU A 1 93 ? -12.956 4.495 9.686 1.00 89.31 93 LEU A C 1
ATOM 699 O O . LEU A 1 93 ? -13.572 5.003 10.618 1.00 89.31 93 LEU A O 1
ATOM 703 N N . PHE A 1 94 ? -13.346 3.347 9.125 1.00 87.25 94 PHE A N 1
ATOM 704 C CA . PHE A 1 94 ? -14.542 2.623 9.571 1.00 87.25 94 PHE A CA 1
ATOM 705 C C . PHE A 1 94 ? -14.459 2.212 11.040 1.00 87.25 94 PHE A C 1
ATOM 707 O O . PHE A 1 94 ? -15.444 2.300 11.771 1.00 87.25 94 PHE A O 1
ATOM 714 N N . ARG A 1 95 ? -13.285 1.770 11.506 1.00 85.19 95 ARG A N 1
ATOM 715 C CA . ARG A 1 95 ? -13.113 1.400 12.912 1.00 85.19 95 ARG A CA 1
ATOM 716 C C . ARG A 1 95 ? -13.218 2.611 13.836 1.00 85.19 95 ARG A C 1
ATOM 718 O O . ARG A 1 95 ? -13.788 2.471 14.914 1.00 85.19 95 ARG A O 1
ATOM 725 N N . LEU A 1 96 ? -12.677 3.758 13.433 1.00 87.69 96 LEU A N 1
ATOM 726 C CA . LEU A 1 96 ? -12.805 5.006 14.182 1.00 87.69 96 LEU A CA 1
ATOM 727 C C . LEU A 1 96 ? -14.263 5.467 14.245 1.00 87.69 96 LEU A C 1
ATOM 729 O O . LEU A 1 96 ? -14.730 5.762 15.339 1.00 87.69 96 LEU A O 1
ATOM 733 N N . GLY A 1 97 ? -14.992 5.428 13.124 1.00 86.12 97 GLY A N 1
ATOM 734 C CA . GLY A 1 97 ? -16.429 5.723 13.089 1.00 86.12 97 GLY A CA 1
ATOM 735 C C . GLY A 1 97 ? -17.224 4.824 14.039 1.00 86.12 97 GLY A C 1
ATOM 736 O O . GLY A 1 97 ? -17.915 5.311 14.923 1.00 86.12 97 GLY A O 1
ATOM 737 N N . TYR A 1 98 ? -17.004 3.509 13.970 1.00 83.75 98 TYR A N 1
ATOM 738 C CA . TYR A 1 98 ? -17.635 2.550 14.883 1.00 83.75 98 TYR A CA 1
ATOM 739 C C . TYR A 1 98 ? -17.326 2.811 16.369 1.00 83.75 98 TYR A C 1
ATOM 741 O O . TYR A 1 98 ? -18.164 2.590 17.243 1.00 83.75 98 TYR A O 1
ATOM 749 N N . LEU A 1 99 ? -16.096 3.224 16.691 1.00 85.81 99 LEU A N 1
ATOM 750 C CA . LEU A 1 99 ? -15.729 3.564 18.066 1.00 85.81 99 LEU A CA 1
ATOM 751 C C . LEU A 1 99 ? -16.396 4.867 18.518 1.00 85.81 99 LEU A C 1
ATOM 753 O O . LEU A 1 99 ? -16.839 4.926 19.663 1.00 85.81 99 LEU A O 1
ATOM 757 N N . ALA A 1 100 ? -16.496 5.865 17.638 1.00 87.38 100 ALA A N 1
ATOM 758 C CA . ALA A 1 100 ? -17.214 7.105 17.913 1.00 87.38 100 ALA A CA 1
ATOM 759 C C . ALA A 1 100 ? -18.693 6.824 18.221 1.00 87.38 100 ALA A C 1
ATOM 761 O O . ALA A 1 100 ? -19.149 7.184 19.302 1.00 87.38 100 ALA A O 1
ATOM 762 N N . GLU A 1 101 ? -19.383 6.051 17.376 1.00 86.56 101 GLU A N 1
ATOM 763 C CA . GLU A 1 101 ? -20.783 5.645 17.594 1.00 86.56 101 GLU A CA 1
ATOM 764 C C . GLU A 1 101 ? -20.988 4.942 18.945 1.00 86.56 101 GLU A C 1
ATOM 766 O O . GLU A 1 101 ? -21.976 5.172 19.647 1.00 86.56 101 GLU A O 1
ATOM 771 N N . LYS A 1 102 ? -20.041 4.083 19.348 1.00 86.44 102 LYS A N 1
ATOM 772 C CA . LYS A 1 102 ? -20.090 3.414 20.655 1.00 86.44 102 LYS A CA 1
ATOM 773 C C . LYS A 1 102 ? -19.953 4.377 21.821 1.00 86.44 102 LYS A C 1
ATOM 775 O O . LYS A 1 102 ? -20.635 4.198 22.828 1.00 86.44 102 LYS A O 1
ATOM 780 N N . VAL A 1 103 ? -19.047 5.344 21.713 1.00 88.56 103 VAL A N 1
ATOM 781 C CA . VAL A 1 103 ? -18.850 6.365 22.745 1.00 88.56 103 VAL A CA 1
ATOM 782 C C . VAL A 1 103 ? -20.087 7.255 22.834 1.00 88.56 103 VAL A C 1
ATOM 784 O O . VAL A 1 103 ? -20.597 7.461 23.930 1.00 88.56 103 VAL A O 1
ATOM 787 N N . GLU A 1 104 ? -20.624 7.700 21.701 1.00 86.44 104 GLU A N 1
ATOM 788 C CA . GLU A 1 104 ? -21.854 8.494 21.630 1.00 86.44 104 GLU A CA 1
ATOM 789 C C . GLU A 1 104 ? -23.045 7.754 22.248 1.00 86.44 104 GLU A C 1
ATOM 791 O O . GLU A 1 104 ? -23.733 8.299 23.111 1.00 86.44 104 GLU A O 1
ATOM 796 N N . SER A 1 105 ? -23.222 6.476 21.899 1.00 86.38 105 SER A N 1
ATOM 797 C CA . SER A 1 105 ? -24.269 5.623 22.472 1.00 86.38 105 SER A CA 1
ATOM 798 C C . SER A 1 105 ? -24.117 5.465 23.988 1.00 86.38 105 SER A C 1
ATOM 800 O O . SER A 1 105 ? -25.103 5.516 24.719 1.00 86.38 105 SER A O 1
ATOM 802 N N . ALA A 1 106 ? -22.886 5.300 24.486 1.00 89.31 106 ALA A N 1
ATOM 803 C CA . ALA A 1 106 ? -22.612 5.205 25.921 1.00 89.31 106 ALA A CA 1
ATOM 804 C C . ALA A 1 106 ? -22.882 6.523 26.668 1.00 89.31 106 ALA A C 1
ATOM 806 O O . ALA A 1 106 ? -23.201 6.499 27.856 1.00 89.31 106 ALA A O 1
ATOM 807 N N . LEU A 1 107 ? -22.780 7.660 25.976 1.00 91.44 107 LEU A N 1
ATOM 808 C CA . LEU A 1 107 ? -23.128 8.986 26.487 1.00 91.44 107 LEU A CA 1
ATOM 809 C C . LEU A 1 107 ? -24.622 9.322 26.325 1.00 91.44 107 LEU A C 1
ATOM 811 O O . LEU A 1 107 ? -25.051 10.388 26.761 1.00 91.44 107 LEU A O 1
ATOM 815 N N . GLY A 1 108 ? -25.418 8.430 25.724 1.00 90.56 108 GLY A N 1
ATOM 816 C CA . GLY A 1 108 ? -26.847 8.639 25.480 1.00 90.56 108 GLY A CA 1
ATOM 817 C C . GLY A 1 108 ? -27.151 9.641 24.364 1.00 90.56 108 GLY A C 1
ATOM 818 O O . GLY A 1 108 ? -28.246 10.199 24.334 1.00 90.56 108 GLY A O 1
ATOM 819 N N . LEU A 1 109 ? -26.193 9.896 23.469 1.00 83.38 109 LEU A N 1
ATOM 820 C CA . LEU A 1 109 ? -26.383 10.773 22.317 1.00 83.38 109 LEU A CA 1
ATOM 821 C C . LEU A 1 109 ? -27.133 10.037 21.200 1.00 83.38 109 LEU A C 1
ATOM 823 O O . LEU A 1 109 ? -26.953 8.837 20.987 1.00 83.38 109 LEU A O 1
ATOM 827 N N . THR A 1 110 ? -27.982 10.766 20.479 1.00 77.19 110 THR A N 1
ATOM 828 C CA . THR A 1 110 ? -28.699 10.237 19.314 1.00 77.19 110 THR A CA 1
ATOM 829 C C . THR A 1 110 ? -27.717 10.029 18.153 1.00 77.19 110 THR A C 1
ATOM 831 O O . THR A 1 110 ? -26.929 10.941 17.894 1.00 77.19 110 THR A O 1
ATOM 834 N N . PRO A 1 111 ? -27.758 8.892 17.430 1.00 68.31 111 PRO A N 1
ATOM 835 C CA . PRO A 1 111 ? -26.884 8.659 16.280 1.00 68.31 111 PRO A CA 1
ATOM 836 C C . PRO A 1 111 ? -27.033 9.748 15.214 1.00 68.31 111 PRO A C 1
ATOM 838 O O . PRO A 1 111 ? -28.149 10.197 14.939 1.00 68.31 111 PRO A O 1
ATOM 841 N N . ILE A 1 112 ? -25.920 10.144 14.591 1.00 70.19 112 ILE A N 1
ATOM 842 C CA . ILE A 1 112 ? -25.937 11.073 13.456 1.00 70.19 112 ILE A CA 1
ATOM 843 C C . ILE A 1 112 ? -26.679 10.391 12.292 1.00 70.19 112 ILE A C 1
ATOM 845 O O . ILE A 1 112 ? -26.311 9.273 11.920 1.00 70.19 112 ILE A O 1
ATOM 849 N N . PRO A 1 113 ? -27.723 11.012 11.714 1.00 66.56 113 PRO A N 1
ATOM 850 C CA . PRO A 1 113 ? -28.407 10.447 10.560 1.00 66.56 113 PRO A CA 1
ATOM 851 C C . PRO A 1 113 ? -27.442 10.361 9.372 1.00 66.56 113 PRO A C 1
ATOM 853 O O . PRO A 1 113 ? -26.756 11.329 9.045 1.00 66.56 113 PRO A O 1
ATOM 856 N N . LEU A 1 114 ? -27.389 9.193 8.730 1.00 64.50 114 LEU A N 1
ATOM 857 C CA . LEU A 1 114 ? -26.738 9.040 7.433 1.00 64.50 114 LEU A CA 1
ATOM 858 C C . LEU A 1 114 ? -27.649 9.717 6.404 1.00 64.50 114 LEU A C 1
ATOM 860 O O . LEU A 1 114 ? -28.737 9.216 6.130 1.00 64.50 114 LEU A O 1
ATOM 864 N N . GLU A 1 115 ? -27.257 10.888 5.909 1.00 62.69 115 GLU A N 1
ATOM 865 C CA . GLU A 1 115 ? -27.898 11.476 4.731 1.00 62.69 115 GLU A CA 1
ATOM 866 C C . GLU A 1 115 ? -27.453 10.670 3.496 1.00 62.69 115 GLU A C 1
ATOM 868 O O . GLU A 1 115 ? -26.250 10.498 3.280 1.00 62.69 115 GLU A O 1
ATOM 873 N N . ASP A 1 116 ? -28.431 10.128 2.758 1.00 50.25 116 ASP A N 1
ATOM 874 C CA . ASP A 1 116 ? -28.255 9.368 1.506 1.00 50.25 116 ASP A CA 1
ATOM 875 C C . ASP A 1 116 ? -27.722 10.233 0.346 1.00 50.25 116 ASP A C 1
ATOM 877 O O . ASP A 1 116 ? -28.175 11.396 0.199 1.00 50.25 116 ASP A O 1
#

Foldseek 3Di:
DVVVVVVVCCVVCVPPPVVVVVLLVVLVVLLVVLVVQLVVQQVPWDPDDDPPDIDGRSCQLQVDRDPDSDSVVSVVSVVSSVVSVVVSVVVVVVVVVVVVVVVCVVVVHDDDDDDD

Sequence (116 aa):
MVLKCLLADAKQFGNDTRWKAAVKARAVAIGNELPQLQDQLNESPWPFATGHGPVAMGRRVVVAIPSGRDPDAIHRAADEALAAATHVSHRILFRLGYLAEKVESALGLTPIPLED

Secondary structure (DSSP, 8-state):
-HHHHHHHHHHHHTT-HHHHHHHHHHHHHHHHHHHHHHHHHHTSBPSS--TTS--BSHHHHS----SSS-HHHHHHHHHHHHHHHHHHHHHHHHHHHHHHHHHHHHTTPPPPP---